Protein AF-A0A9D4FYA8-F1 (afdb_monomer)

Radius of gyration: 61.07 Å; Cα contacts (8 Å, |Δi|>4): 15; chains: 1; bounding box: 110×31×151 Å

Solvent-accessible surface area (backbone atoms only — not comparable to full-atom values): 9242 Å² total; per-residue (Å²): 120,73,68,61,55,56,55,52,51,53,51,51,52,52,50,53,55,48,29,75,73,40,64,85,36,75,69,38,74,62,56,62,45,62,63,54,47,49,53,50,50,51,51,51,50,53,50,49,52,51,51,50,53,51,50,52,56,48,49,54,52,51,51,56,51,50,52,55,49,51,57,51,46,54,51,50,54,55,51,49,56,53,50,53,53,50,50,54,52,51,54,51,53,49,52,54,50,52,52,53,52,51,51,52,50,51,54,52,49,51,51,53,52,49,54,50,52,52,54,51,50,51,52,53,50,54,50,50,53,51,51,55,50,50,52,51,55,50,51,53,51,53,62,55,43,76,78,54,86,69,81,69,65,56,57,61,49,52,57,50,53,55,54,55,64,74,77,110

Organism: Dreissena polymorpha (NCBI:txid45954)

Secondary structure (DSSP, 8-state):
-HHHHHHHHHHHHHHHHHHHH-TTSTTTTT-THHHHHHHHHHHHHHHHHHHHHHHHHHHHHHHHHHHHHHHHHHHHHHHHHHHHHHHHHHHHHHHHHHHHHHHHHHHHHHHHHHHHHHHHHHHHHHHHHHHHHHHHHHHHHHHHHTTSS-HHHHHHHHHHHHHHHH--

Structure (mmCIF, N/CA/C/O backbone):
data_AF-A0A9D4FYA8-F1
#
_entry.id   AF-A0A9D4FYA8-F1
#
loop_
_atom_site.group_PDB
_atom_site.id
_atom_site.type_symbol
_atom_site.label_atom_id
_atom_site.label_alt_id
_atom_site.label_comp_id
_atom_site.label_asym_id
_atom_site.label_entity_id
_atom_site.label_seq_id
_atom_site.pdbx_PDB_ins_code
_atom_site.Cartn_x
_atom_site.Cartn_y
_atom_site.Cartn_z
_atom_site.occupancy
_atom_site.B_iso_or_equiv
_atom_site.auth_seq_id
_atom_site.auth_comp_id
_atom_site.auth_asym_id
_atom_site.auth_atom_id
_atom_site.pdbx_PDB_model_num
ATOM 1 N N . MET A 1 1 ? 13.493 8.938 -60.598 1.00 44.31 1 MET A N 1
ATOM 2 C CA . MET A 1 1 ? 14.853 8.741 -60.031 1.00 44.31 1 MET A CA 1
ATOM 3 C C . MET A 1 1 ? 15.841 7.970 -60.925 1.00 44.31 1 MET A C 1
ATOM 5 O O . MET A 1 1 ? 17.033 8.198 -60.778 1.00 44.31 1 MET A O 1
ATOM 9 N N . HIS A 1 2 ? 15.428 7.102 -61.865 1.00 40.72 2 HIS A N 1
ATOM 10 C CA . HIS A 1 2 ? 16.380 6.307 -62.675 1.00 40.72 2 HIS A CA 1
ATOM 11 C C . HIS A 1 2 ? 17.203 7.081 -63.728 1.00 40.72 2 HIS A C 1
ATOM 13 O O . HIS A 1 2 ? 18.317 6.664 -64.044 1.00 40.72 2 HIS A O 1
ATOM 19 N N . LEU A 1 3 ? 16.702 8.207 -64.249 1.00 42.97 3 LEU A N 1
ATOM 20 C CA . LEU A 1 3 ? 17.407 9.008 -65.264 1.00 42.97 3 LEU A CA 1
ATOM 21 C C . LEU A 1 3 ? 18.633 9.755 -64.713 1.00 42.97 3 LEU A C 1
ATOM 23 O O . LEU A 1 3 ? 19.632 9.877 -65.415 1.00 42.97 3 LEU A O 1
ATOM 27 N N . GLN A 1 4 ? 18.611 10.171 -63.442 1.00 52.25 4 GLN A N 1
ATOM 28 C CA . GLN A 1 4 ? 19.749 10.871 -62.834 1.00 52.25 4 GLN A CA 1
ATOM 29 C C . GLN A 1 4 ? 20.945 9.945 -62.569 1.00 52.25 4 GLN A C 1
ATOM 31 O O . GLN A 1 4 ? 22.081 10.367 -62.750 1.00 52.25 4 GLN A O 1
ATOM 36 N N . LYS A 1 5 ? 20.715 8.661 -62.247 1.00 52.88 5 LYS A N 1
ATOM 37 C CA . LYS A 1 5 ? 21.803 7.675 -62.091 1.00 52.88 5 LYS A CA 1
ATOM 38 C C . LYS A 1 5 ? 22.549 7.408 -63.405 1.00 52.88 5 LYS A C 1
ATOM 40 O O . LYS A 1 5 ? 23.770 7.323 -63.387 1.00 52.88 5 LYS A O 1
ATOM 45 N N . LYS A 1 6 ? 21.846 7.310 -64.543 1.00 62.22 6 LYS A N 1
ATOM 46 C CA . LYS A 1 6 ? 22.481 7.047 -65.852 1.00 62.22 6 LYS A CA 1
ATOM 47 C C . LYS A 1 6 ? 23.347 8.218 -66.327 1.00 62.22 6 LYS A C 1
ATOM 49 O O . LYS A 1 6 ? 24.448 7.987 -66.815 1.00 62.22 6 LYS A O 1
ATOM 54 N N . GLY A 1 7 ? 22.881 9.453 -66.130 1.00 63.69 7 GLY A N 1
ATOM 55 C CA . GLY A 1 7 ? 23.666 10.653 -66.437 1.00 63.69 7 GLY A CA 1
ATOM 56 C C . GLY A 1 7 ? 24.921 10.774 -65.570 1.00 63.69 7 GLY A C 1
ATOM 57 O O . GLY A 1 7 ? 25.990 11.075 -66.089 1.00 63.69 7 GLY A O 1
ATOM 58 N N . LEU A 1 8 ? 24.816 10.460 -64.273 1.00 61.72 8 LEU A N 1
ATOM 59 C CA . LEU A 1 8 ? 25.952 10.511 -63.347 1.00 61.72 8 LEU A CA 1
ATOM 60 C C . LEU A 1 8 ? 27.033 9.470 -63.689 1.00 61.72 8 LEU A C 1
ATOM 62 O O . LEU A 1 8 ? 28.218 9.786 -63.662 1.00 61.72 8 LEU A O 1
ATOM 66 N N . ILE A 1 9 ? 26.622 8.250 -64.057 1.00 69.75 9 ILE A N 1
ATOM 67 C CA . ILE A 1 9 ? 27.539 7.168 -64.452 1.00 69.75 9 ILE A CA 1
ATOM 68 C C . ILE A 1 9 ? 28.273 7.518 -65.753 1.00 69.75 9 ILE A C 1
ATOM 70 O O . ILE A 1 9 ? 29.483 7.326 -65.832 1.00 69.75 9 ILE A O 1
ATOM 74 N N . ALA A 1 10 ? 27.580 8.082 -66.748 1.00 70.75 10 ALA A N 1
ATOM 75 C CA . ALA A 1 10 ? 28.211 8.500 -68.002 1.00 70.75 10 ALA A CA 1
ATOM 76 C C . ALA A 1 10 ? 29.234 9.632 -67.791 1.00 70.75 10 ALA A C 1
ATOM 78 O O . ALA A 1 10 ? 30.294 9.641 -68.416 1.00 70.75 10 ALA A O 1
ATOM 79 N N . LEU A 1 11 ? 28.939 10.562 -66.875 1.00 67.62 11 LEU A N 1
ATOM 80 C CA . LEU A 1 11 ? 29.848 11.651 -66.524 1.00 67.62 11 LEU A CA 1
ATOM 81 C C . LEU A 1 11 ? 31.108 11.113 -65.827 1.00 67.62 11 LEU A C 1
ATOM 83 O O . LEU A 1 11 ? 32.217 11.454 -66.230 1.00 67.62 11 LEU A O 1
ATOM 87 N N . LEU A 1 12 ? 30.942 10.209 -64.851 1.00 66.81 12 LEU A N 1
ATOM 88 C CA . LEU A 1 12 ? 32.046 9.521 -64.168 1.00 66.81 12 LEU A CA 1
ATOM 89 C C . LEU A 1 12 ? 32.935 8.744 -65.150 1.00 66.81 12 LEU A C 1
ATOM 91 O O . LEU A 1 12 ? 34.154 8.868 -65.095 1.00 66.81 12 LEU A O 1
ATOM 95 N N . GLN A 1 13 ? 32.350 8.011 -66.099 1.00 72.44 13 GLN A N 1
ATOM 96 C CA . GLN A 1 13 ? 33.111 7.272 -67.115 1.00 72.44 13 GLN A CA 1
ATOM 97 C C . GLN A 1 13 ? 33.917 8.194 -68.040 1.00 72.44 13 GLN A C 1
ATOM 99 O O . GLN A 1 13 ? 35.064 7.889 -68.362 1.00 72.44 13 GLN A O 1
ATOM 104 N N . MET A 1 14 ? 33.348 9.335 -68.441 1.00 73.50 14 MET A N 1
ATOM 105 C CA . MET A 1 14 ? 34.047 10.325 -69.265 1.00 73.50 14 MET A CA 1
ATOM 106 C C . MET A 1 14 ? 35.234 10.942 -68.516 1.00 73.50 14 MET A C 1
ATOM 108 O O . MET A 1 14 ? 36.312 11.104 -69.086 1.00 73.50 14 MET A O 1
ATOM 112 N N . ILE A 1 15 ? 35.057 11.237 -67.228 1.00 66.06 15 ILE A N 1
ATOM 113 C CA . ILE A 1 15 ? 36.110 11.761 -66.355 1.00 66.06 15 ILE A CA 1
ATOM 114 C C . ILE A 1 15 ? 37.237 10.739 -66.183 1.00 66.06 15 ILE A C 1
ATOM 116 O O . ILE A 1 15 ? 38.396 11.073 -66.419 1.00 66.06 15 ILE A O 1
ATOM 120 N N . VAL A 1 16 ? 36.908 9.487 -65.848 1.00 70.12 16 VAL A N 1
ATOM 121 C CA . VAL A 1 16 ? 37.891 8.403 -65.681 1.00 70.12 16 VAL A CA 1
ATOM 122 C C . VAL A 1 16 ? 38.678 8.174 -66.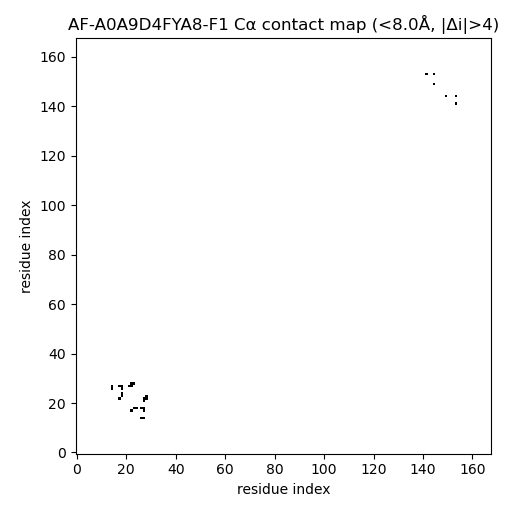976 1.00 70.12 16 VAL A C 1
ATOM 124 O O . VAL A 1 16 ? 39.903 8.077 -66.942 1.00 70.12 16 VAL A O 1
ATOM 127 N N . ALA A 1 17 ? 38.011 8.171 -68.133 1.00 68.25 17 ALA A N 1
ATOM 128 C CA . ALA A 1 17 ? 38.673 8.031 -69.431 1.00 68.25 17 ALA A CA 1
ATOM 129 C C . ALA A 1 17 ? 39.590 9.221 -69.767 1.00 68.25 17 ALA A C 1
ATOM 131 O O . ALA A 1 17 ? 40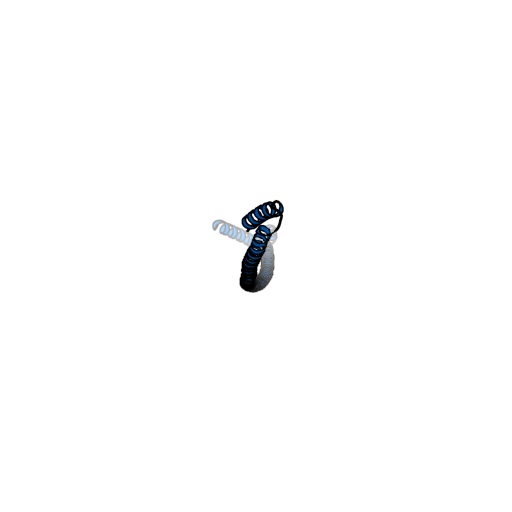.666 9.036 -70.335 1.00 68.25 17 ALA A O 1
ATOM 132 N N . THR A 1 18 ? 39.189 10.438 -69.391 1.00 66.38 18 THR A N 1
ATOM 133 C CA . THR A 1 18 ? 40.000 11.651 -69.578 1.00 66.38 18 THR A CA 1
ATOM 134 C C . THR A 1 18 ? 41.248 11.609 -68.691 1.00 66.38 18 THR A C 1
ATOM 136 O O . THR A 1 18 ? 42.341 11.929 -69.150 1.00 66.38 18 THR A O 1
ATOM 139 N N . CYS A 1 19 ? 41.119 11.111 -67.461 1.00 65.25 19 CYS A N 1
ATOM 140 C CA . CYS A 1 19 ? 42.227 11.001 -66.514 1.00 65.25 19 CYS A CA 1
ATOM 141 C C . CYS A 1 19 ? 43.180 9.839 -66.772 1.00 65.25 19 CYS A C 1
ATOM 143 O O . CYS A 1 19 ? 44.367 9.957 -66.483 1.00 65.25 19 CYS A O 1
ATOM 145 N N . ALA A 1 20 ? 42.705 8.760 -67.393 1.00 66.31 20 ALA A N 1
ATOM 146 C CA . ALA A 1 20 ? 43.575 7.706 -67.904 1.00 66.31 20 ALA A CA 1
ATOM 147 C C . ALA A 1 20 ? 44.442 8.181 -69.088 1.00 66.31 20 ALA A C 1
ATOM 149 O O . ALA A 1 20 ? 45.520 7.636 -69.319 1.00 66.31 20 ALA A O 1
ATOM 150 N N . ARG A 1 21 ? 43.975 9.184 -69.846 1.00 69.88 21 ARG A N 1
ATOM 151 C CA . ARG A 1 21 ? 44.646 9.696 -71.051 1.00 69.88 21 ARG A CA 1
ATOM 152 C C . ARG A 1 21 ? 45.585 10.870 -70.764 1.00 69.88 21 ARG A C 1
ATOM 154 O O . ARG A 1 21 ? 46.642 10.951 -71.379 1.00 69.88 21 ARG A O 1
ATOM 161 N N . GLU A 1 22 ? 45.221 11.742 -69.825 1.00 69.69 22 GLU A N 1
ATOM 162 C CA . GLU A 1 22 ? 46.031 12.886 -69.383 1.00 69.69 22 GLU A CA 1
ATOM 163 C C . GLU A 1 22 ? 46.054 12.975 -67.843 1.00 69.69 22 GLU A C 1
ATOM 165 O O . GLU A 1 22 ? 45.334 13.779 -67.245 1.00 69.69 22 GLU A O 1
ATOM 170 N N . PRO A 1 23 ? 46.882 12.156 -67.168 1.00 61.06 23 PRO A N 1
ATOM 171 C CA . PRO A 1 23 ? 46.874 12.027 -65.705 1.00 61.06 23 PRO A CA 1
ATOM 172 C C . PRO A 1 23 ? 47.331 13.289 -64.956 1.00 61.06 23 PRO A C 1
ATOM 174 O O . PRO A 1 23 ? 46.978 13.481 -63.796 1.00 61.06 23 PRO A O 1
ATOM 177 N N . SER A 1 24 ? 48.078 14.181 -65.611 1.00 62.12 24 SER A N 1
ATOM 178 C CA . SER A 1 24 ? 48.493 15.480 -65.063 1.00 62.12 24 SER A CA 1
ATOM 179 C C . SER A 1 24 ? 47.456 16.594 -65.264 1.00 62.12 24 SER A C 1
ATOM 181 O O . SER A 1 24 ? 47.692 17.730 -64.848 1.00 62.12 24 SER A O 1
ATOM 183 N N . SER A 1 25 ? 46.312 16.298 -65.895 1.00 62.94 25 SER A N 1
ATOM 184 C CA . SER A 1 25 ? 45.243 17.273 -66.108 1.00 62.94 25 SER A CA 1
ATOM 185 C C . SER A 1 25 ? 44.673 17.764 -64.765 1.00 62.94 25 SER A C 1
ATOM 187 O O . SER A 1 25 ? 44.416 16.958 -63.867 1.00 62.94 25 SER A O 1
ATOM 189 N N . PRO A 1 26 ? 44.410 19.075 -64.599 1.00 61.56 26 PRO A N 1
ATOM 190 C CA . PRO A 1 26 ? 43.883 19.650 -63.355 1.00 61.56 26 PRO A CA 1
ATOM 191 C C . PRO A 1 26 ? 42.471 19.162 -63.001 1.00 61.56 26 PRO A C 1
ATOM 193 O O . PRO A 1 26 ? 42.003 19.344 -61.879 1.00 61.56 26 PRO A O 1
ATOM 196 N N . ILE A 1 27 ? 41.778 18.541 -63.957 1.00 58.34 27 ILE A N 1
ATOM 197 C CA . ILE A 1 27 ? 40.514 17.845 -63.722 1.00 58.34 27 ILE A CA 1
ATOM 198 C C . ILE A 1 27 ? 40.791 16.584 -62.892 1.00 58.34 27 ILE A C 1
ATOM 200 O O . ILE A 1 27 ? 40.076 16.318 -61.937 1.00 58.34 27 ILE A O 1
ATOM 204 N N . CYS A 1 28 ? 41.889 15.884 -63.162 1.00 60.84 28 CYS A N 1
ATOM 205 C CA . CYS A 1 28 ? 42.253 14.598 -62.569 1.00 60.84 28 CYS A CA 1
ATOM 206 C C . CYS A 1 28 ? 42.880 14.723 -61.184 1.00 60.84 28 CYS A C 1
ATOM 208 O O . CYS A 1 28 ? 42.573 13.921 -60.309 1.00 60.84 28 CYS A O 1
ATOM 210 N N . SER A 1 29 ? 43.627 15.800 -60.926 1.00 57.41 29 SER A N 1
ATOM 211 C CA . SER A 1 29 ? 44.033 16.167 -59.559 1.00 57.41 29 SER A CA 1
ATOM 212 C C . SER A 1 29 ? 42.846 16.589 -58.677 1.00 57.41 29 SER A C 1
ATOM 214 O O . SER A 1 29 ? 42.917 16.540 -57.449 1.00 57.41 29 SER A O 1
ATOM 216 N N . ARG A 1 30 ? 41.716 16.968 -59.292 1.00 53.62 30 ARG A N 1
ATOM 217 C CA . ARG A 1 30 ? 40.433 17.223 -58.617 1.00 53.62 30 ARG A CA 1
ATOM 218 C C . ARG A 1 30 ? 39.659 15.941 -58.289 1.00 53.62 30 ARG A C 1
ATOM 220 O O . ARG A 1 30 ? 38.796 15.991 -57.413 1.00 53.62 30 ARG A O 1
ATOM 227 N N . TYR A 1 31 ? 39.975 14.829 -58.961 1.00 51.59 31 TYR A N 1
ATOM 228 C CA . TYR A 1 31 ? 39.323 13.520 -58.820 1.00 51.59 31 TYR A CA 1
ATOM 229 C C . TYR A 1 31 ? 40.051 12.542 -57.899 1.00 51.59 31 TYR A C 1
ATOM 231 O O . TYR A 1 31 ? 39.767 11.351 -57.914 1.00 51.59 31 TYR A O 1
ATOM 239 N N . ASP A 1 32 ? 40.795 13.066 -56.931 1.00 55.56 32 ASP A N 1
ATOM 240 C CA . ASP A 1 32 ? 40.959 12.438 -55.613 1.00 55.56 32 ASP A CA 1
ATOM 241 C C . ASP A 1 32 ? 39.619 12.452 -54.818 1.00 55.56 32 ASP A C 1
ATOM 243 O O . ASP A 1 32 ? 39.523 12.804 -53.644 1.00 55.56 32 ASP A O 1
ATOM 247 N N . TYR A 1 33 ? 38.513 12.250 -55.536 1.00 52.56 33 TYR A N 1
ATOM 248 C CA . TYR A 1 33 ? 37.131 12.380 -55.088 1.00 52.56 33 TYR A CA 1
ATOM 249 C C . TYR A 1 33 ? 36.617 11.019 -54.636 1.00 52.56 33 TYR A C 1
ATOM 251 O O . TYR A 1 33 ? 35.829 10.961 -53.702 1.00 52.56 33 TYR A O 1
ATOM 259 N N . GLU A 1 34 ? 37.088 9.932 -55.256 1.00 56.03 34 GLU A N 1
ATOM 260 C CA . GLU A 1 34 ? 36.781 8.570 -54.821 1.00 56.03 34 GLU A CA 1
ATOM 261 C C . GLU A 1 34 ? 37.435 8.261 -53.473 1.00 56.03 34 GLU A C 1
ATOM 263 O O . GLU A 1 34 ? 36.719 7.836 -52.573 1.00 56.03 34 GLU A O 1
ATOM 268 N N . GLU A 1 35 ? 38.720 8.580 -53.265 1.00 62.94 35 GLU A N 1
ATOM 269 C CA . GLU A 1 35 ? 39.364 8.404 -51.952 1.00 62.94 35 GLU A CA 1
ATOM 270 C C . GLU A 1 35 ? 38.728 9.311 -50.889 1.00 62.94 35 GLU A C 1
ATOM 272 O O . GLU A 1 35 ? 38.367 8.842 -49.812 1.00 62.94 35 GLU A O 1
ATOM 277 N N . ARG A 1 36 ? 38.447 10.587 -51.200 1.00 60.84 36 ARG A N 1
ATOM 278 C CA . ARG A 1 36 ? 37.755 11.493 -50.261 1.00 60.84 36 ARG A CA 1
ATOM 279 C C . ARG A 1 36 ? 36.303 11.102 -49.969 1.00 60.84 36 ARG A C 1
ATOM 281 O O . ARG A 1 36 ? 35.823 11.353 -48.859 1.00 60.84 36 ARG A O 1
ATOM 288 N N . LEU A 1 37 ? 35.582 10.518 -50.929 1.00 64.19 37 LEU A N 1
ATOM 289 C CA . LEU A 1 37 ? 34.251 9.945 -50.699 1.00 64.19 37 LEU A CA 1
ATOM 290 C C . LEU A 1 37 ? 34.350 8.683 -49.845 1.00 64.19 37 LEU A C 1
ATOM 292 O O . LEU A 1 37 ? 33.576 8.557 -48.900 1.00 64.19 37 LEU A O 1
ATOM 296 N N . LEU A 1 38 ? 35.309 7.800 -50.125 1.00 70.31 38 LEU A N 1
ATOM 297 C CA . LEU A 1 38 ? 35.552 6.583 -49.356 1.00 70.31 38 LEU A CA 1
ATOM 298 C C . LEU A 1 38 ? 35.914 6.919 -47.905 1.00 70.31 38 LEU A C 1
ATOM 300 O O . LEU A 1 38 ? 35.296 6.391 -46.987 1.00 70.31 38 LEU A O 1
ATOM 304 N N . GLU A 1 39 ? 36.817 7.876 -47.677 1.00 70.62 39 GLU A N 1
ATOM 305 C CA . GLU A 1 39 ? 37.145 8.352 -46.332 1.00 70.62 39 GLU A CA 1
ATOM 306 C C . GLU A 1 39 ? 35.936 8.962 -45.611 1.00 70.62 39 GLU A C 1
ATOM 308 O O . GLU A 1 39 ? 35.792 8.813 -44.399 1.00 70.62 39 GLU A O 1
ATOM 313 N N . ARG A 1 40 ? 35.066 9.699 -46.317 1.00 71.56 40 ARG A N 1
ATOM 314 C CA . ARG A 1 40 ? 33.831 10.237 -45.721 1.00 71.56 40 ARG A CA 1
ATOM 315 C C . ARG A 1 40 ? 32.847 9.129 -45.368 1.00 71.56 40 ARG A C 1
ATOM 317 O O . ARG A 1 40 ? 32.243 9.203 -44.304 1.00 71.56 40 ARG A O 1
ATOM 324 N N . VAL A 1 41 ? 32.692 8.125 -46.228 1.00 72.81 41 VAL A N 1
ATOM 325 C CA . VAL A 1 41 ? 31.840 6.959 -45.965 1.00 72.81 41 VAL A CA 1
ATOM 326 C C . VAL A 1 41 ? 32.370 6.188 -44.757 1.00 72.81 41 VAL A C 1
ATOM 328 O O . VAL A 1 41 ? 31.608 5.980 -43.821 1.00 72.81 41 VAL A O 1
ATOM 331 N N . LEU A 1 42 ? 33.672 5.896 -44.710 1.00 76.12 42 LEU A N 1
ATOM 332 C CA . LEU A 1 42 ? 34.324 5.213 -43.587 1.00 76.12 42 LEU A CA 1
ATOM 333 C C . LEU A 1 42 ? 34.209 6.006 -42.275 1.00 76.12 42 LEU A C 1
ATOM 335 O O . LEU A 1 42 ? 33.889 5.438 -41.235 1.00 76.12 42 LEU A O 1
ATOM 339 N N . ARG A 1 43 ? 34.413 7.332 -42.304 1.00 76.69 43 ARG A N 1
ATOM 340 C CA . ARG A 1 43 ? 34.224 8.190 -41.118 1.00 76.69 43 ARG A CA 1
ATOM 341 C C . ARG A 1 43 ? 32.772 8.205 -40.641 1.00 76.69 43 ARG A C 1
ATOM 343 O O . ARG A 1 43 ? 32.535 8.178 -39.437 1.00 76.69 43 ARG A O 1
ATOM 350 N N . ASN A 1 44 ? 31.810 8.243 -41.561 1.00 79.50 44 ASN A N 1
ATOM 351 C CA . ASN A 1 44 ? 30.390 8.215 -41.216 1.00 79.50 44 ASN A CA 1
ATOM 352 C C . ASN A 1 44 ? 29.961 6.851 -40.668 1.00 79.50 44 ASN A C 1
ATOM 354 O O . ASN A 1 44 ? 29.159 6.806 -39.743 1.00 79.50 44 ASN A O 1
ATOM 358 N N . GLU A 1 45 ? 30.495 5.760 -41.213 1.00 84.31 45 GLU A N 1
ATOM 359 C CA . GLU A 1 45 ? 30.245 4.401 -40.733 1.00 84.31 45 GLU A CA 1
ATOM 360 C C . GLU A 1 45 ? 30.799 4.208 -39.319 1.00 84.31 45 GLU A C 1
ATOM 362 O O . GLU A 1 45 ? 30.060 3.789 -38.432 1.00 84.31 45 GLU A O 1
ATOM 367 N N . LEU A 1 46 ? 32.036 4.644 -39.064 1.00 87.25 46 LEU A N 1
ATOM 368 C CA . LEU A 1 46 ? 32.631 4.619 -37.726 1.00 87.25 46 LEU A CA 1
ATOM 369 C C . LEU A 1 46 ? 31.850 5.489 -36.725 1.00 87.25 46 LEU A C 1
ATOM 371 O O . LEU A 1 46 ? 31.642 5.096 -35.574 1.00 87.25 46 LEU A O 1
ATOM 375 N N . ALA A 1 47 ? 31.398 6.673 -37.150 1.00 87.00 47 ALA A N 1
ATOM 376 C CA . ALA A 1 47 ? 30.565 7.538 -36.319 1.00 87.00 47 ALA A CA 1
ATOM 377 C C . ALA A 1 47 ? 29.216 6.874 -36.001 1.00 87.00 47 ALA A C 1
ATOM 379 O O . ALA A 1 47 ? 28.784 6.891 -34.850 1.00 87.00 47 ALA A O 1
ATOM 380 N N . LEU A 1 48 ? 28.588 6.239 -36.996 1.00 90.75 48 LEU A N 1
ATOM 381 C CA . LEU A 1 48 ? 27.331 5.515 -36.830 1.00 90.75 48 LEU A CA 1
ATOM 382 C C . LEU A 1 48 ? 27.491 4.316 -35.889 1.00 90.75 48 LEU A C 1
ATOM 384 O O . LEU A 1 48 ? 26.656 4.131 -35.008 1.00 90.75 48 LEU A O 1
ATOM 388 N N . GLU A 1 49 ? 28.561 3.536 -36.035 1.00 91.50 49 GLU A N 1
ATOM 389 C CA . GLU A 1 49 ? 28.878 2.412 -35.150 1.00 91.50 49 GLU A CA 1
ATOM 390 C C . GLU A 1 49 ? 29.101 2.888 -33.709 1.00 91.50 49 GLU A C 1
ATOM 392 O O . GLU A 1 49 ? 28.569 2.304 -32.764 1.00 91.50 49 GLU A O 1
ATOM 397 N N . THR A 1 50 ? 29.812 4.004 -33.531 1.00 92.44 50 THR A N 1
ATOM 398 C CA . THR A 1 50 ? 30.029 4.611 -32.210 1.00 92.44 50 THR A CA 1
ATOM 399 C C . THR A 1 50 ? 28.705 5.043 -31.581 1.00 92.44 50 THR A C 1
ATOM 401 O O . THR A 1 50 ? 28.413 4.671 -30.444 1.00 92.44 50 THR A O 1
ATOM 404 N N . THR A 1 51 ? 27.859 5.758 -32.330 1.00 93.12 51 THR A N 1
ATOM 405 C CA . THR A 1 51 ? 26.528 6.167 -31.858 1.00 93.12 51 THR A CA 1
ATOM 406 C C . THR A 1 51 ? 25.647 4.958 -31.538 1.00 93.12 51 THR A C 1
ATOM 408 O O . THR A 1 51 ? 24.967 4.946 -30.512 1.00 93.12 51 THR A O 1
ATOM 411 N N . LEU A 1 52 ? 25.671 3.910 -32.366 1.00 94.50 52 LEU A N 1
ATOM 412 C CA . LEU A 1 52 ? 24.902 2.692 -32.121 1.00 94.50 52 LEU A CA 1
ATOM 413 C C . LEU A 1 52 ? 25.361 1.993 -30.834 1.00 94.50 52 LEU A C 1
ATOM 415 O O . LEU A 1 52 ? 24.526 1.602 -30.018 1.00 94.50 52 LEU A O 1
ATOM 419 N N . ASN A 1 53 ? 26.671 1.898 -30.609 1.00 94.69 53 ASN A N 1
ATOM 420 C CA . ASN A 1 53 ? 27.238 1.326 -29.388 1.00 94.69 53 ASN A CA 1
ATOM 421 C C . ASN A 1 53 ? 26.850 2.130 -28.137 1.00 94.69 53 ASN A C 1
ATOM 423 O O . ASN A 1 53 ? 26.521 1.548 -27.098 1.00 94.69 53 ASN A O 1
ATOM 427 N N . GLU A 1 54 ? 26.829 3.461 -28.223 1.00 96.31 54 GLU A N 1
ATOM 428 C CA . GLU A 1 54 ? 26.355 4.325 -27.137 1.00 96.31 54 GLU A CA 1
ATOM 429 C C . GLU A 1 54 ? 24.862 4.131 -26.844 1.00 96.31 54 GLU A C 1
ATOM 431 O O . GLU A 1 54 ? 24.473 4.049 -25.673 1.00 96.31 54 GLU A O 1
ATOM 436 N N . ILE A 1 55 ? 24.031 3.992 -27.883 1.00 95.25 55 ILE A N 1
ATOM 437 C CA . ILE A 1 55 ? 22.600 3.690 -27.746 1.00 95.25 55 ILE A CA 1
ATOM 438 C C . ILE A 1 55 ? 22.409 2.335 -27.065 1.00 95.25 55 ILE A C 1
ATOM 440 O O . ILE A 1 55 ? 21.659 2.243 -26.096 1.00 95.25 55 ILE A O 1
ATOM 444 N N . VAL A 1 56 ? 23.116 1.291 -27.508 1.00 97.31 56 VAL A N 1
ATOM 445 C CA . VAL A 1 56 ? 23.037 -0.050 -26.906 1.00 97.31 56 VAL A CA 1
ATOM 446 C C . VAL A 1 56 ? 23.436 -0.008 -25.432 1.00 97.31 56 VAL A C 1
ATOM 448 O O . VAL A 1 56 ? 22.714 -0.528 -24.579 1.00 97.31 56 VAL A O 1
ATOM 451 N N . LYS A 1 57 ? 24.540 0.669 -25.098 1.00 96.38 57 LYS A N 1
ATOM 452 C CA . LYS A 1 57 ? 24.998 0.827 -23.711 1.00 96.38 57 LYS A CA 1
ATOM 453 C C . LYS A 1 57 ? 23.989 1.591 -22.854 1.00 96.38 57 LYS A C 1
ATOM 455 O O . LYS A 1 57 ? 23.783 1.247 -21.691 1.00 96.38 57 LYS A O 1
ATOM 460 N N . THR A 1 58 ? 23.368 2.625 -23.413 1.00 96.88 58 THR A N 1
ATOM 461 C CA . THR A 1 58 ? 22.336 3.408 -22.724 1.00 96.88 58 THR A CA 1
ATOM 462 C C . THR A 1 58 ? 21.085 2.565 -22.493 1.00 96.88 58 THR A C 1
ATOM 464 O O . THR A 1 58 ? 20.600 2.503 -21.367 1.00 96.88 58 THR A O 1
ATOM 467 N N . ASN A 1 59 ? 20.626 1.828 -23.504 1.00 96.25 59 ASN A N 1
ATOM 468 C CA . ASN A 1 59 ? 19.471 0.940 -23.393 1.00 96.25 59 ASN A CA 1
ATOM 469 C C . ASN A 1 59 ? 19.702 -0.181 -22.373 1.00 96.25 59 ASN A C 1
ATOM 471 O O . ASN A 1 59 ? 18.800 -0.484 -21.598 1.00 96.25 59 ASN A O 1
ATOM 475 N N . ALA A 1 60 ? 20.911 -0.745 -22.302 1.00 97.06 60 ALA A N 1
ATOM 476 C CA . ALA A 1 60 ? 21.260 -1.735 -21.284 1.00 97.06 60 ALA A CA 1
ATOM 477 C C . ALA A 1 60 ? 21.147 -1.166 -19.856 1.00 97.06 60 ALA A C 1
ATOM 479 O O . ALA A 1 60 ? 20.614 -1.828 -18.968 1.00 97.06 60 ALA A O 1
ATOM 480 N N . LYS A 1 61 ? 21.587 0.083 -19.636 1.00 97.06 61 LYS A N 1
ATOM 481 C CA . LYS A 1 61 ? 21.427 0.768 -18.340 1.00 97.06 61 LYS A CA 1
ATO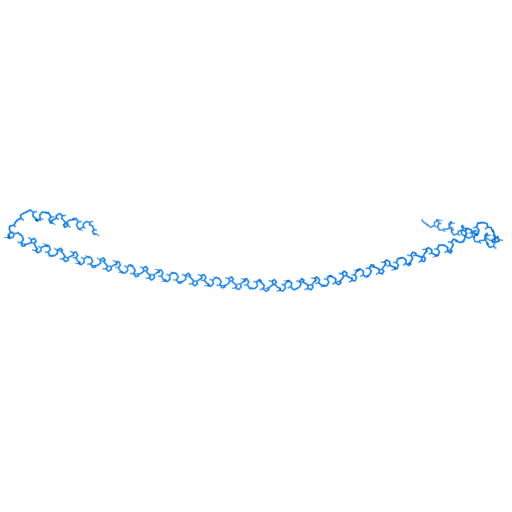M 482 C C . LYS A 1 61 ? 19.962 1.045 -18.006 1.00 97.06 61 LYS A C 1
ATOM 484 O O . LYS A 1 61 ? 19.567 0.894 -16.856 1.00 97.06 61 LYS A O 1
ATOM 489 N N . VAL A 1 62 ? 19.165 1.458 -18.994 1.00 97.69 62 VAL A N 1
ATOM 490 C CA . VAL A 1 62 ? 17.722 1.686 -18.813 1.00 97.69 62 VAL A CA 1
ATOM 491 C C . VAL A 1 62 ? 17.017 0.380 -18.457 1.00 97.69 62 VAL A C 1
ATOM 493 O O . VAL A 1 62 ? 16.192 0.368 -17.549 1.00 97.69 62 VAL A O 1
ATOM 496 N N . LEU A 1 63 ? 17.375 -0.725 -19.112 1.00 97.44 63 LEU A N 1
ATOM 497 C CA . LEU A 1 63 ? 16.810 -2.038 -18.820 1.00 97.44 63 LEU A CA 1
ATOM 498 C C . LEU A 1 63 ? 17.131 -2.496 -17.388 1.00 97.44 63 LEU A C 1
ATOM 500 O O . LEU A 1 63 ? 16.227 -2.935 -16.687 1.00 97.44 63 LEU A O 1
ATOM 504 N N . ASP A 1 64 ? 18.375 -2.326 -16.927 1.00 97.75 64 ASP A N 1
ATOM 505 C CA . ASP A 1 64 ? 18.773 -2.615 -15.536 1.00 97.75 64 ASP A CA 1
ATOM 506 C C . ASP A 1 64 ? 18.055 -1.717 -14.508 1.00 97.75 64 ASP A C 1
ATOM 508 O O . ASP A 1 64 ? 17.706 -2.150 -13.410 1.00 97.75 64 ASP A O 1
ATOM 512 N N . ALA A 1 65 ? 17.794 -0.454 -14.851 1.00 97.50 65 ALA A N 1
ATOM 513 C CA . ALA A 1 65 ? 17.003 0.425 -13.996 1.00 97.50 65 ALA A CA 1
ATOM 514 C C . ALA A 1 65 ? 15.533 -0.025 -13.917 1.00 97.50 65 ALA A C 1
ATOM 516 O O . ALA A 1 65 ? 14.945 0.002 -12.836 1.00 97.50 65 ALA A O 1
ATOM 517 N N . LEU A 1 66 ? 14.951 -0.468 -15.036 1.00 97.44 66 LEU A N 1
ATOM 518 C CA . LEU A 1 66 ? 13.576 -0.971 -15.091 1.00 97.44 66 LEU A CA 1
ATOM 519 C C . LEU A 1 66 ? 13.402 -2.269 -14.298 1.00 97.44 66 LEU A C 1
ATOM 521 O O . LEU A 1 66 ? 12.412 -2.400 -13.582 1.00 97.44 66 LEU A O 1
ATOM 525 N N . THR A 1 67 ? 14.358 -3.199 -14.357 1.00 97.75 67 THR A N 1
ATOM 526 C CA . THR A 1 67 ? 14.290 -4.436 -13.560 1.00 97.75 67 THR A CA 1
ATOM 527 C C . THR A 1 67 ? 14.342 -4.141 -12.063 1.00 97.75 67 THR A C 1
ATOM 529 O O . THR A 1 67 ? 13.514 -4.645 -11.309 1.00 97.75 67 THR A O 1
ATOM 532 N N . LYS A 1 68 ? 15.235 -3.243 -11.625 1.00 97.75 68 LYS A N 1
ATOM 533 C CA . LYS A 1 68 ? 15.291 -2.790 -10.223 1.00 97.75 68 LYS A CA 1
ATOM 534 C C . LYS A 1 68 ? 14.003 -2.105 -9.773 1.00 97.75 68 LYS A C 1
ATOM 536 O O . LYS A 1 68 ? 13.611 -2.247 -8.615 1.00 97.75 68 LYS A O 1
ATOM 541 N N . LEU A 1 69 ? 13.358 -1.351 -10.664 1.00 97.50 69 LEU A N 1
ATOM 542 C CA . LEU A 1 69 ? 12.077 -0.708 -10.380 1.00 97.50 69 LEU A CA 1
ATOM 543 C C . LEU A 1 69 ? 10.965 -1.749 -10.187 1.00 97.50 69 LEU A C 1
ATOM 545 O O . LEU A 1 69 ? 10.175 -1.618 -9.257 1.00 97.50 69 LEU A O 1
ATOM 549 N N . GLU A 1 70 ? 10.930 -2.797 -11.013 1.00 97.44 70 GLU A N 1
ATOM 550 C CA . GLU A 1 70 ? 9.948 -3.880 -10.877 1.00 97.44 70 GLU A CA 1
ATOM 551 C C . GLU A 1 70 ? 10.168 -4.680 -9.580 1.00 97.44 70 GLU A C 1
ATOM 553 O O . GLU A 1 70 ? 9.217 -4.958 -8.848 1.00 97.44 70 GLU A O 1
ATOM 558 N N . ASP A 1 71 ? 11.421 -4.955 -9.206 1.00 97.12 71 ASP A N 1
ATOM 559 C CA . ASP A 1 71 ? 11.757 -5.578 -7.916 1.00 97.12 71 ASP A CA 1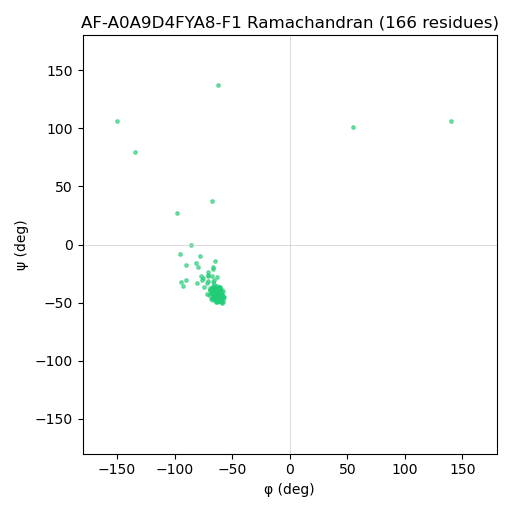
ATOM 560 C C . ASP A 1 71 ? 11.349 -4.701 -6.720 1.00 97.12 71 ASP A C 1
ATOM 562 O O . ASP A 1 71 ? 10.912 -5.194 -5.678 1.00 97.12 71 ASP A O 1
ATOM 566 N N . ALA A 1 72 ? 11.493 -3.379 -6.835 1.00 97.06 72 ALA A N 1
ATOM 567 C CA . ALA A 1 72 ? 11.034 -2.454 -5.803 1.00 97.06 72 ALA A CA 1
ATOM 568 C C . ALA A 1 72 ? 9.501 -2.432 -5.716 1.00 97.06 72 ALA A C 1
ATOM 570 O O . ALA A 1 72 ? 8.948 -2.467 -4.616 1.00 97.06 72 ALA A O 1
ATOM 571 N N . LYS A 1 73 ? 8.818 -2.429 -6.862 1.00 97.81 73 LYS A N 1
ATOM 572 C CA . LYS A 1 73 ? 7.357 -2.463 -6.952 1.00 97.81 73 LYS A CA 1
ATOM 573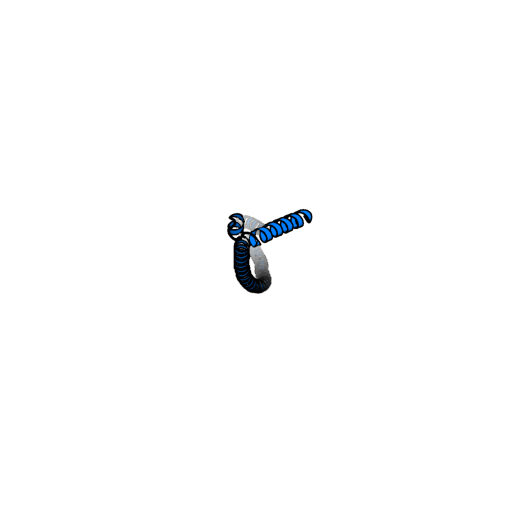 C C . LYS A 1 73 ? 6.784 -3.734 -6.322 1.00 97.81 73 LYS A C 1
ATOM 575 O O . LYS A 1 73 ? 5.914 -3.632 -5.467 1.00 97.81 73 LYS A O 1
ATOM 580 N N . THR A 1 74 ? 7.333 -4.908 -6.631 1.00 97.12 74 THR A N 1
ATOM 581 C CA . THR A 1 74 ? 6.880 -6.174 -6.021 1.00 97.12 74 THR A CA 1
ATOM 582 C C . THR A 1 74 ? 7.038 -6.185 -4.495 1.00 97.12 74 THR A C 1
ATOM 584 O O . THR A 1 74 ? 6.167 -6.688 -3.781 1.00 97.12 74 THR A O 1
ATOM 587 N N . LYS A 1 75 ? 8.102 -5.572 -3.955 1.00 97.06 75 LYS A N 1
ATOM 588 C CA . LYS A 1 75 ? 8.263 -5.384 -2.501 1.00 97.06 75 LYS A CA 1
ATOM 589 C C . LYS A 1 75 ? 7.202 -4.457 -1.912 1.00 97.06 75 LYS A C 1
ATOM 591 O O . LYS A 1 75 ? 6.674 -4.759 -0.838 1.00 97.06 75 LYS A O 1
ATOM 596 N N . VAL A 1 76 ? 6.880 -3.360 -2.598 1.00 97.81 76 VAL A N 1
ATOM 597 C CA . VAL A 1 76 ? 5.806 -2.443 -2.188 1.00 97.81 76 VAL A CA 1
ATOM 598 C C . VAL A 1 76 ? 4.463 -3.170 -2.184 1.00 97.81 76 VAL A C 1
ATOM 600 O O . VAL A 1 76 ? 3.788 -3.143 -1.160 1.00 97.81 76 VAL A O 1
ATOM 603 N N . ASP A 1 77 ? 4.133 -3.904 -3.247 1.00 97.56 77 ASP A N 1
ATOM 604 C CA . ASP A 1 77 ? 2.884 -4.669 -3.351 1.00 97.56 77 ASP A CA 1
ATOM 605 C C . ASP A 1 77 ? 2.767 -5.712 -2.226 1.00 97.56 77 ASP A C 1
ATOM 607 O O . ASP A 1 77 ? 1.727 -5.835 -1.579 1.00 97.56 77 ASP A O 1
ATOM 611 N N . SER A 1 78 ? 3.863 -6.415 -1.912 1.00 96.75 78 SER A N 1
ATOM 612 C CA . SER A 1 78 ? 3.884 -7.373 -0.798 1.00 96.75 78 SER A CA 1
ATOM 613 C C . SER A 1 78 ? 3.677 -6.703 0.566 1.00 96.75 78 SER A C 1
ATOM 615 O O . SER A 1 78 ? 2.960 -7.229 1.417 1.00 96.75 78 SER A O 1
ATOM 617 N N . THR A 1 79 ? 4.264 -5.520 0.770 1.00 96.31 79 THR A N 1
ATOM 618 C CA . THR A 1 79 ? 4.092 -4.738 2.002 1.00 96.31 79 THR A CA 1
ATOM 619 C C . THR A 1 79 ? 2.655 -4.250 2.134 1.00 96.31 79 THR A C 1
ATOM 621 O O . THR A 1 79 ? 2.076 -4.345 3.216 1.00 96.31 79 THR A O 1
ATOM 624 N N . LEU A 1 80 ? 2.067 -3.778 1.033 1.00 97.88 80 LEU A N 1
ATOM 625 C CA . LEU A 1 80 ? 0.689 -3.310 0.990 1.00 97.88 80 LEU A CA 1
ATOM 626 C C . LEU A 1 80 ? -0.283 -4.432 1.369 1.00 97.88 80 LEU A C 1
ATOM 628 O O . LEU A 1 80 ? -1.094 -4.243 2.270 1.00 97.88 80 LEU A O 1
ATOM 632 N N . ALA A 1 81 ? -0.122 -5.629 0.797 1.00 97.50 81 ALA A N 1
ATOM 633 C CA . ALA A 1 81 ? -0.956 -6.783 1.136 1.00 97.50 81 ALA A CA 1
ATOM 634 C C . ALA A 1 81 ? -0.868 -7.167 2.629 1.00 97.50 81 ALA A C 1
ATOM 636 O O . ALA A 1 81 ? -1.867 -7.528 3.258 1.00 97.50 81 ALA A O 1
ATOM 637 N N . VAL A 1 82 ? 0.323 -7.068 3.236 1.00 97.81 82 VAL A N 1
ATOM 638 C CA . VAL A 1 82 ? 0.499 -7.291 4.683 1.00 97.81 82 VAL A CA 1
ATOM 639 C C . VAL A 1 82 ? -0.209 -6.210 5.503 1.00 97.81 82 VAL A C 1
ATOM 641 O O . VAL A 1 82 ? -0.817 -6.525 6.528 1.00 97.81 82 VAL A O 1
ATOM 644 N N . MET A 1 83 ? -0.137 -4.947 5.076 1.00 96.38 83 MET A N 1
ATOM 645 C CA . MET A 1 83 ? -0.810 -3.837 5.752 1.00 96.38 83 MET A CA 1
ATOM 646 C C . MET A 1 83 ? -2.333 -3.965 5.687 1.00 96.38 83 MET A C 1
ATOM 648 O O . MET A 1 83 ? -2.981 -3.828 6.722 1.00 96.38 83 MET A O 1
ATOM 652 N N . GLU A 1 84 ? -2.896 -4.300 4.527 1.00 97.75 84 GLU A N 1
ATOM 653 C CA . GLU A 1 84 ? -4.338 -4.526 4.355 1.00 97.75 84 GLU A CA 1
ATOM 654 C C . GLU A 1 84 ? -4.838 -5.657 5.260 1.00 97.75 84 GLU A C 1
ATOM 656 O O . GLU A 1 84 ? -5.836 -5.505 5.965 1.00 97.75 84 GLU A O 1
ATOM 661 N N . LYS A 1 85 ? -4.096 -6.770 5.334 1.00 97.50 85 LYS A N 1
ATOM 662 C CA . LYS A 1 85 ? -4.434 -7.872 6.243 1.00 97.50 85 LYS A CA 1
ATOM 663 C C . LYS A 1 85 ? -4.447 -7.425 7.709 1.00 97.50 85 LYS A C 1
ATOM 665 O O . LYS A 1 85 ? -5.363 -7.783 8.445 1.00 97.50 85 LYS A O 1
ATOM 670 N N . LYS A 1 86 ? -3.448 -6.642 8.134 1.00 96.69 86 LYS A N 1
ATOM 671 C CA . LYS A 1 86 ? -3.390 -6.096 9.500 1.00 96.69 86 LYS A CA 1
ATOM 672 C C . LYS A 1 86 ? -4.523 -5.118 9.784 1.00 96.69 86 LYS A C 1
ATOM 674 O O . LYS A 1 86 ? -5.015 -5.092 10.905 1.00 96.69 86 LYS A O 1
ATOM 679 N N . GLN A 1 87 ? -4.929 -4.319 8.800 1.00 97.19 87 GLN A N 1
ATOM 680 C CA . GLN A 1 87 ? -6.062 -3.414 8.950 1.00 97.19 87 GLN A CA 1
ATOM 681 C C . GLN A 1 87 ? -7.350 -4.198 9.217 1.00 97.19 87 GLN A C 1
ATOM 683 O O . GLN A 1 87 ? -8.028 -3.911 10.198 1.00 97.19 87 GLN A O 1
ATOM 688 N N . ILE A 1 88 ? -7.629 -5.232 8.419 1.00 97.19 88 ILE A N 1
ATOM 689 C CA . ILE A 1 88 ? -8.800 -6.103 8.613 1.00 97.19 88 ILE A CA 1
ATOM 690 C C . ILE A 1 88 ? -8.765 -6.770 9.998 1.00 97.19 88 ILE A C 1
ATOM 692 O O . ILE A 1 88 ? -9.780 -6.832 10.690 1.00 97.19 88 ILE A O 1
ATOM 696 N N . GLU A 1 89 ? -7.595 -7.247 10.432 1.00 97.56 89 GLU A N 1
ATOM 697 C CA . GLU A 1 89 ? -7.424 -7.847 11.760 1.00 97.56 89 GLU A CA 1
ATOM 698 C C . GLU A 1 89 ? -7.709 -6.845 12.891 1.00 97.56 89 GLU A C 1
ATOM 700 O O . GLU A 1 89 ? -8.442 -7.167 13.826 1.00 97.56 89 GLU A O 1
ATOM 705 N N . MET A 1 90 ? -7.187 -5.618 12.795 1.00 97.06 90 MET A N 1
ATOM 706 C CA . MET A 1 90 ? -7.455 -4.562 13.778 1.00 97.06 90 MET A CA 1
ATOM 707 C C . MET A 1 90 ? -8.927 -4.141 13.795 1.00 97.06 90 MET A C 1
ATOM 709 O O . MET A 1 90 ? -9.479 -3.925 14.871 1.00 97.06 90 MET A O 1
ATOM 713 N N . GLU A 1 91 ? -9.578 -4.041 12.634 1.00 97.38 91 GLU A N 1
ATOM 714 C CA . GLU A 1 91 ? -11.009 -3.729 12.537 1.00 97.38 91 GLU A CA 1
ATOM 715 C C . GLU A 1 91 ? -11.866 -4.819 13.200 1.00 97.38 91 GLU A C 1
ATOM 717 O O . GLU A 1 91 ? -12.800 -4.501 13.938 1.00 97.38 91 GLU A O 1
ATOM 722 N N . SER A 1 92 ? -11.500 -6.095 13.029 1.00 97.56 92 SER A N 1
ATOM 723 C CA . SER A 1 92 ? -12.146 -7.216 13.725 1.00 97.56 92 SER A CA 1
ATOM 724 C C . SER A 1 92 ? -11.962 -7.130 15.241 1.00 97.56 92 SER A C 1
ATOM 726 O O . SER A 1 92 ? -12.934 -7.226 15.986 1.00 97.56 92 SER A O 1
ATOM 728 N N . GLN A 1 93 ? -10.731 -6.905 15.714 1.00 96.94 93 GLN A N 1
ATOM 729 C CA . GLN A 1 93 ? -10.447 -6.775 17.148 1.00 96.94 93 GLN A CA 1
ATOM 730 C C . GLN A 1 93 ? -11.180 -5.582 17.773 1.00 96.94 93 GLN A C 1
ATOM 732 O O . GLN A 1 93 ? -11.658 -5.664 18.905 1.00 96.94 93 GLN A O 1
ATOM 737 N N . LEU A 1 94 ? -11.296 -4.474 17.037 1.00 96.56 94 LEU A N 1
ATOM 738 C CA . LEU A 1 94 ? -12.047 -3.305 17.477 1.00 96.56 94 LEU A CA 1
ATOM 739 C C . LEU A 1 94 ? -13.547 -3.611 17.585 1.00 96.56 94 LEU A C 1
ATOM 741 O O . LEU A 1 94 ? -14.175 -3.203 18.561 1.00 96.56 94 LEU A O 1
ATOM 745 N N . ALA A 1 95 ? -14.117 -4.349 16.628 1.00 96.06 95 ALA A N 1
ATOM 746 C CA . ALA A 1 95 ? -15.514 -4.774 16.684 1.00 96.06 95 ALA A CA 1
ATOM 747 C C . ALA A 1 95 ? -15.792 -5.665 17.909 1.00 96.06 95 ALA A C 1
ATOM 749 O O . ALA A 1 95 ? -16.760 -5.425 18.637 1.00 96.06 95 ALA A O 1
ATOM 750 N N . ASP A 1 96 ? -14.908 -6.625 18.193 1.00 96.56 96 ASP A N 1
ATOM 751 C CA . ASP A 1 96 ? -15.001 -7.485 19.379 1.00 96.56 96 ASP A CA 1
ATOM 752 C C . ASP A 1 96 ? -14.896 -6.673 20.677 1.00 96.56 96 ASP A C 1
ATOM 754 O O . ASP A 1 96 ? -15.667 -6.877 21.619 1.00 96.56 96 ASP A O 1
ATOM 758 N N . PHE A 1 97 ? -13.977 -5.704 20.722 1.00 96.00 97 PHE A N 1
ATOM 759 C CA . PHE A 1 97 ? -13.827 -4.809 21.866 1.00 96.00 97 PHE A CA 1
ATOM 760 C C . PHE A 1 97 ? -15.092 -3.976 22.111 1.00 96.00 97 PHE A C 1
ATOM 762 O O . PHE A 1 97 ? -15.564 -3.901 23.246 1.00 96.00 97 PHE A O 1
ATOM 769 N N . ILE A 1 98 ? -15.669 -3.385 21.059 1.00 96.06 98 ILE A N 1
ATOM 770 C CA . ILE A 1 98 ? -16.911 -2.600 21.146 1.00 96.06 98 ILE A CA 1
ATOM 771 C C . ILE A 1 98 ? -18.068 -3.472 21.650 1.00 96.06 98 ILE A C 1
ATOM 773 O O . ILE A 1 98 ? -18.809 -3.048 22.540 1.00 96.06 98 ILE A O 1
ATOM 777 N N . SER A 1 99 ? -18.200 -4.695 21.131 1.00 94.88 99 SER A N 1
ATOM 778 C CA . SER A 1 99 ? -19.218 -5.658 21.570 1.00 94.88 99 SER A CA 1
ATOM 779 C C . SER A 1 99 ? -19.080 -5.988 23.061 1.00 94.88 99 SER A C 1
ATOM 781 O O . SER A 1 99 ? -20.036 -5.849 23.829 1.00 94.88 99 SER A O 1
ATOM 783 N N . ASN A 1 100 ? -17.866 -6.324 23.505 1.00 94.50 100 ASN A N 1
ATOM 784 C CA . ASN A 1 100 ? -17.588 -6.639 24.906 1.00 94.50 100 ASN A CA 1
ATOM 785 C C . ASN A 1 100 ? -17.839 -5.442 25.833 1.00 94.50 100 ASN A C 1
ATOM 787 O O . ASN A 1 100 ? -18.444 -5.597 26.896 1.00 94.50 100 ASN A O 1
ATOM 791 N N . ALA A 1 101 ? -17.420 -4.240 25.432 1.00 92.50 101 ALA A N 1
ATOM 792 C CA . ALA A 1 101 ? -17.667 -3.023 26.197 1.00 92.50 101 ALA A CA 1
ATOM 793 C C . ALA A 1 101 ? -19.171 -2.734 26.328 1.00 92.50 101 ALA A C 1
ATOM 795 O O . ALA A 1 101 ? -19.641 -2.400 27.417 1.00 92.50 101 ALA A O 1
ATOM 796 N N . SER A 1 102 ? -19.938 -2.908 25.246 1.00 92.94 102 SER A N 1
ATOM 797 C CA . SER A 1 102 ? -21.394 -2.745 25.258 1.00 92.94 102 SER A C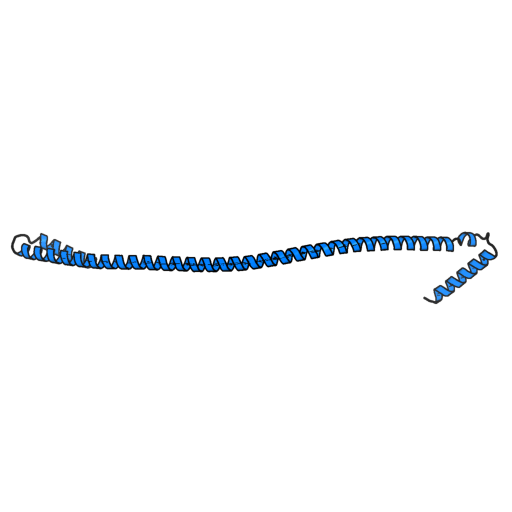A 1
ATOM 798 C C . SER A 1 102 ? -22.075 -3.755 26.185 1.00 92.94 102 SER A C 1
ATOM 800 O O . SER A 1 102 ? -22.932 -3.368 26.981 1.00 92.94 102 SER A O 1
ATOM 802 N N . TYR A 1 103 ? -21.649 -5.022 26.149 1.00 91.62 103 TYR A N 1
ATOM 803 C CA . TYR A 1 103 ? -22.161 -6.061 27.042 1.00 91.62 103 TYR A CA 1
ATOM 804 C C . TYR A 1 103 ? -21.932 -5.709 28.518 1.00 91.62 103 TYR A C 1
ATOM 806 O O . TYR A 1 103 ? -22.883 -5.719 29.297 1.00 91.62 103 TYR A O 1
ATOM 814 N N . ILE A 1 104 ? -20.702 -5.330 28.888 1.00 90.62 104 ILE A N 1
ATOM 815 C CA . ILE A 1 104 ? -20.349 -4.966 30.271 1.00 90.62 104 ILE A CA 1
ATOM 816 C C . ILE A 1 104 ? -21.131 -3.735 30.735 1.00 90.62 104 ILE A C 1
ATOM 818 O O . ILE A 1 104 ? -21.639 -3.709 31.859 1.00 90.62 104 ILE A O 1
ATOM 822 N N . MET A 1 105 ? -21.239 -2.709 29.885 1.00 88.06 105 MET A N 1
ATOM 823 C CA . MET A 1 105 ? -21.995 -1.502 30.218 1.00 88.06 105 MET A CA 1
ATOM 824 C C . MET A 1 105 ? -23.472 -1.819 30.445 1.00 88.06 105 MET A C 1
ATOM 826 O O . MET A 1 105 ? -24.019 -1.419 31.471 1.00 88.06 105 MET A O 1
ATOM 830 N N . ASN A 1 106 ? -24.100 -2.586 29.551 1.00 88.88 106 ASN A N 1
ATOM 831 C CA . ASN A 1 106 ? -25.502 -2.963 29.704 1.00 88.88 106 ASN A CA 1
ATOM 832 C C . ASN A 1 106 ? -25.727 -3.849 30.931 1.00 88.88 106 ASN A C 1
ATOM 834 O O . ASN A 1 106 ? -26.647 -3.581 31.700 1.00 88.88 106 ASN A O 1
ATOM 838 N N . SER A 1 107 ? -24.888 -4.863 31.168 1.00 90.06 107 SER A N 1
ATOM 839 C CA . SER A 1 107 ? -25.058 -5.754 32.321 1.00 90.06 107 SER A CA 1
ATOM 840 C C . SER A 1 107 ? -24.899 -5.007 33.645 1.00 90.06 107 SER A C 1
ATOM 842 O O . SER A 1 107 ? -25.681 -5.212 34.570 1.00 90.06 107 SER A O 1
ATOM 844 N N . THR A 1 108 ? -23.919 -4.104 33.727 1.00 90.75 108 THR A N 1
ATOM 845 C CA . THR A 1 108 ? -23.645 -3.323 34.941 1.00 90.75 108 THR A CA 1
ATOM 846 C C . THR A 1 108 ? -24.725 -2.275 35.183 1.00 90.75 108 THR A C 1
ATOM 848 O O . THR A 1 108 ? -25.185 -2.111 36.312 1.00 90.75 108 THR A O 1
ATOM 851 N N . LEU A 1 109 ? -25.174 -1.586 34.129 1.00 88.88 109 LEU A N 1
ATOM 852 C CA . LEU A 1 109 ? -26.240 -0.595 34.236 1.00 88.88 109 LEU A CA 1
ATOM 853 C C . LEU A 1 109 ? -27.556 -1.249 34.664 1.00 88.88 109 LEU A C 1
ATOM 855 O O . LEU A 1 109 ? -28.195 -0.760 35.591 1.00 88.88 109 LEU A O 1
ATOM 859 N N . VAL A 1 110 ? -27.935 -2.369 34.042 1.00 90.00 110 VAL A N 1
ATOM 860 C CA . VAL A 1 110 ? -29.154 -3.111 34.398 1.00 90.00 110 VAL A CA 1
ATOM 861 C C . VAL A 1 110 ? -29.084 -3.620 35.838 1.00 90.00 110 VAL A C 1
ATOM 863 O O . VAL A 1 110 ? -30.056 -3.463 36.572 1.00 90.00 110 VAL A O 1
ATOM 866 N N . ALA A 1 111 ? -27.940 -4.159 36.274 1.00 89.00 111 ALA A N 1
ATOM 867 C CA . ALA A 1 111 ? -27.759 -4.607 37.654 1.00 89.00 111 ALA A CA 1
ATOM 868 C C . ALA A 1 111 ? -27.903 -3.454 38.662 1.00 89.00 111 ALA A C 1
ATOM 870 O O . ALA A 1 111 ? -28.641 -3.573 39.640 1.00 89.00 111 ALA A O 1
ATOM 871 N N . ASN A 1 112 ? -27.257 -2.314 38.400 1.00 91.19 112 ASN A N 1
ATOM 872 C CA . ASN A 1 112 ? -27.306 -1.154 39.290 1.00 91.19 112 ASN A CA 1
ATOM 873 C C . ASN A 1 112 ? -28.700 -0.511 39.333 1.00 91.19 112 ASN A C 1
ATOM 875 O O . ASN A 1 112 ? -29.172 -0.141 40.407 1.00 91.19 112 ASN A O 1
ATOM 879 N N . VAL A 1 113 ? -29.378 -0.395 38.186 1.00 91.19 113 VAL A N 1
ATOM 880 C CA . VAL A 1 113 ? -30.758 0.110 38.120 1.00 91.19 113 VAL A CA 1
ATOM 881 C C . VAL A 1 113 ? -31.711 -0.844 38.838 1.00 91.19 113 VAL A C 1
ATOM 883 O O . VAL A 1 113 ? -32.550 -0.382 39.605 1.00 91.19 113 VAL A O 1
ATOM 886 N N . GLY A 1 114 ? -31.555 -2.159 38.658 1.00 90.94 114 GLY A N 1
ATOM 887 C CA . GLY A 1 114 ? -32.342 -3.167 39.371 1.00 90.94 114 GLY A CA 1
ATOM 888 C C . GLY A 1 114 ? -32.201 -3.047 40.889 1.00 90.94 114 GLY A C 1
ATOM 889 O O . GLY A 1 114 ? -33.205 -2.926 41.587 1.00 90.94 114 GLY A O 1
ATOM 890 N N . ALA A 1 115 ? -30.963 -2.971 41.389 1.00 92.75 115 ALA A N 1
ATOM 891 C CA . ALA A 1 115 ? -30.690 -2.797 42.816 1.00 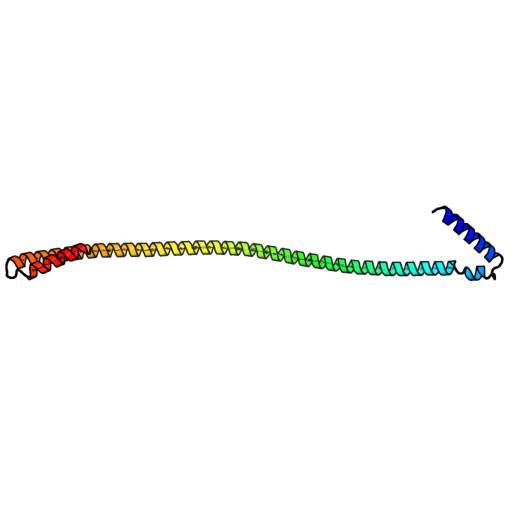92.75 115 ALA A CA 1
ATOM 892 C C . ALA A 1 115 ? -31.282 -1.489 43.376 1.00 92.75 115 ALA A C 1
ATOM 894 O O . ALA A 1 115 ? -31.818 -1.470 44.484 1.00 92.75 115 ALA A O 1
ATOM 895 N N . LEU A 1 116 ? -31.228 -0.395 42.607 1.00 93.06 116 LEU A N 1
ATOM 896 C CA . LEU A 1 116 ? -31.810 0.887 43.009 1.00 93.06 116 LEU A CA 1
ATOM 897 C C . LEU A 1 116 ? -33.344 0.835 43.072 1.00 93.06 116 LEU A C 1
ATOM 899 O O . LEU A 1 116 ? -33.936 1.374 44.008 1.00 93.06 116 LEU A O 1
ATOM 903 N N . VAL A 1 117 ? -33.990 0.184 42.099 1.00 93.31 117 VAL A N 1
ATOM 904 C CA . VAL A 1 117 ? -35.449 -0.018 42.086 1.00 93.31 117 VAL A CA 1
ATOM 905 C C . VAL A 1 117 ? -35.886 -0.853 43.290 1.00 93.31 117 VAL A C 1
ATOM 907 O O . VAL A 1 117 ? -36.858 -0.502 43.959 1.00 93.31 117 VAL A O 1
ATOM 910 N N . GLU A 1 118 ? -35.148 -1.913 43.614 1.00 93.19 118 GLU A N 1
ATOM 911 C CA . GLU A 1 118 ? -35.446 -2.774 44.758 1.00 93.19 118 GLU A CA 1
ATOM 912 C C . GLU A 1 118 ? -35.275 -2.034 46.094 1.00 93.19 118 GLU A C 1
ATOM 914 O O . GLU A 1 118 ? -36.180 -2.052 46.931 1.00 93.19 118 GLU A O 1
ATOM 919 N N . ALA A 1 119 ? -34.184 -1.277 46.255 1.00 92.19 119 ALA A N 1
ATOM 920 C CA . ALA A 1 119 ? -33.979 -0.418 47.421 1.00 92.19 119 ALA A CA 1
ATOM 921 C C . ALA A 1 119 ? -35.087 0.644 47.561 1.00 92.19 119 ALA A C 1
ATOM 923 O O . ALA A 1 119 ? -35.588 0.884 48.661 1.00 92.19 119 ALA A O 1
ATOM 924 N N . SER A 1 120 ? -35.518 1.257 46.453 1.00 91.44 120 SER A N 1
ATOM 925 C CA . SER A 1 120 ? -36.622 2.225 46.448 1.00 91.44 120 SER A CA 1
ATOM 926 C C . SER A 1 120 ? -37.948 1.589 46.881 1.00 91.44 120 SER A C 1
ATOM 928 O O . SER A 1 120 ? -38.674 2.180 47.685 1.00 91.44 120 SER A O 1
ATOM 930 N N . SER A 1 121 ? -38.242 0.371 46.415 1.00 92.38 121 SER A N 1
ATOM 931 C CA . SER A 1 121 ? -39.434 -0.379 46.826 1.00 92.38 121 SER A CA 1
ATOM 932 C C . SER A 1 121 ? -39.424 -0.677 48.327 1.00 92.38 121 SER A C 1
ATOM 934 O O . SER A 1 121 ? -40.424 -0.440 49.003 1.00 92.38 121 SER A O 1
ATOM 936 N N . GLN A 1 122 ? -38.284 -1.117 48.869 1.00 93.25 122 GLN A N 1
ATOM 937 C CA . GLN A 1 122 ? -38.132 -1.384 50.303 1.00 93.25 122 GLN A CA 1
ATOM 938 C C . GLN A 1 122 ? -38.311 -0.117 51.151 1.00 93.25 122 GLN A C 1
ATOM 940 O O . GLN A 1 122 ? -38.976 -0.155 52.184 1.00 93.25 122 GLN A O 1
ATOM 945 N N . ILE A 1 123 ? -37.767 1.026 50.713 1.00 90.50 123 ILE A N 1
ATOM 946 C CA . ILE A 1 123 ? -37.972 2.314 51.398 1.00 90.50 123 ILE A CA 1
ATOM 947 C C . ILE A 1 123 ? -39.459 2.679 51.416 1.00 90.50 123 ILE A C 1
ATOM 949 O O . ILE A 1 123 ? -39.971 3.081 52.460 1.00 90.50 123 ILE A O 1
ATOM 953 N N . LYS A 1 124 ? -40.161 2.513 50.288 1.00 90.44 124 LYS A N 1
ATOM 954 C CA . LYS A 1 124 ? -41.597 2.804 50.188 1.00 90.44 124 LYS A CA 1
ATOM 955 C C . LYS A 1 124 ? -42.421 1.935 51.142 1.00 90.44 124 LYS A C 1
ATOM 957 O O . LYS A 1 124 ? -43.311 2.446 51.821 1.00 90.44 124 LYS A O 1
ATOM 962 N N . GLU A 1 125 ? -42.116 0.644 51.215 1.00 90.75 125 GLU A N 1
ATOM 963 C CA . GLU A 1 125 ? -42.802 -0.297 52.104 1.00 90.75 125 GLU A CA 1
ATOM 964 C C . GLU A 1 125 ? -42.528 0.016 53.583 1.00 90.75 125 GLU A C 1
ATOM 966 O O . GLU A 1 125 ? -43.466 0.187 54.364 1.00 90.75 125 GLU A O 1
ATOM 971 N N . ASN A 1 126 ? -41.260 0.224 53.952 1.00 89.81 126 ASN A N 1
ATOM 972 C CA . ASN A 1 126 ? -40.867 0.591 55.315 1.00 89.81 126 ASN A CA 1
ATOM 973 C C . ASN A 1 126 ? -41.490 1.922 55.764 1.00 89.81 126 ASN A C 1
ATOM 975 O O . ASN A 1 126 ? -41.953 2.040 56.903 1.00 89.81 126 ASN A O 1
ATOM 979 N N . ALA A 1 127 ? -41.540 2.920 54.877 1.00 85.56 127 ALA A N 1
ATOM 980 C CA . ALA A 1 127 ? -42.198 4.193 55.152 1.00 85.56 127 ALA A CA 1
ATOM 981 C C . ALA A 1 127 ? -43.704 4.000 55.384 1.00 85.56 127 ALA A C 1
ATOM 983 O O . ALA A 1 127 ? -44.239 4.534 56.354 1.00 85.56 127 ALA A O 1
ATOM 984 N N . SER A 1 128 ? -44.374 3.185 54.561 1.00 88.50 128 SER A N 1
ATOM 985 C CA . SER A 1 128 ? -45.799 2.874 54.728 1.00 88.50 128 SER A CA 1
ATOM 986 C C . SER A 1 128 ? -46.092 2.224 56.083 1.00 88.50 128 SER A C 1
ATOM 988 O O . SER A 1 128 ? -46.980 2.683 56.803 1.00 88.50 128 SER A O 1
ATOM 990 N N . VAL A 1 129 ? -45.304 1.217 56.477 1.00 90.06 129 VAL A N 1
ATOM 991 C CA . VAL A 1 129 ? -45.437 0.552 57.785 1.00 90.06 129 VAL A CA 1
ATOM 992 C C . VAL A 1 129 ? -45.218 1.545 58.927 1.00 90.06 129 VAL A C 1
ATOM 994 O O . VAL A 1 129 ? -46.014 1.595 59.864 1.00 90.06 129 VAL A O 1
ATOM 997 N N . THR A 1 130 ? -44.184 2.383 58.831 1.00 86.75 130 THR A N 1
ATOM 998 C CA . THR A 1 130 ? -43.866 3.391 59.856 1.00 86.75 130 THR A CA 1
ATOM 999 C C . THR A 1 130 ? -44.996 4.409 60.014 1.00 86.75 130 THR A C 1
ATOM 1001 O O . THR A 1 130 ? -45.399 4.725 61.132 1.00 86.75 130 THR A O 1
ATOM 1004 N N . VAL A 1 131 ? -45.563 4.886 58.903 1.00 84.56 131 VAL A N 1
ATOM 1005 C CA . VAL A 1 131 ? -46.705 5.811 58.913 1.00 84.56 131 VAL A CA 1
ATOM 1006 C C . VAL A 1 131 ? -47.935 5.147 59.529 1.00 84.56 131 VAL A C 1
ATOM 1008 O O . VAL A 1 131 ? -48.595 5.749 60.371 1.00 84.56 131 VAL A O 1
ATOM 1011 N N . GLN A 1 132 ? -48.231 3.892 59.180 1.00 82.69 132 GLN A N 1
ATOM 1012 C CA . GLN A 1 132 ? -49.348 3.155 59.780 1.00 82.69 132 GLN A CA 1
ATOM 1013 C C . GLN A 1 132 ? -49.174 2.958 61.293 1.00 82.69 132 GLN A C 1
ATOM 1015 O O . GLN A 1 132 ? -50.150 3.056 62.042 1.00 82.69 132 GLN A O 1
ATOM 1020 N N . GLN A 1 133 ? -47.947 2.700 61.751 1.00 88.00 133 GLN A N 1
ATOM 1021 C CA . GLN A 1 133 ? -47.611 2.589 63.170 1.00 88.00 133 GLN A CA 1
ATOM 1022 C C . GLN A 1 133 ? -47.857 3.919 63.898 1.00 88.00 133 GLN A C 1
ATOM 1024 O O . GLN A 1 133 ? -48.577 3.947 64.895 1.00 88.00 133 GLN A O 1
ATOM 1029 N N . LEU A 1 134 ? -47.344 5.025 63.348 1.00 82.12 134 LEU A N 1
ATOM 1030 C CA . LEU A 1 134 ? -47.549 6.374 63.880 1.00 82.12 134 LEU A CA 1
ATOM 1031 C C . LEU A 1 134 ? -49.034 6.733 63.958 1.00 82.12 134 LEU A C 1
ATOM 1033 O O . LEU A 1 134 ? -49.497 7.220 64.983 1.00 82.12 134 LEU A O 1
ATOM 1037 N N . VAL A 1 135 ? -49.812 6.442 62.913 1.00 81.69 135 VAL A N 1
ATOM 1038 C CA . VAL A 1 1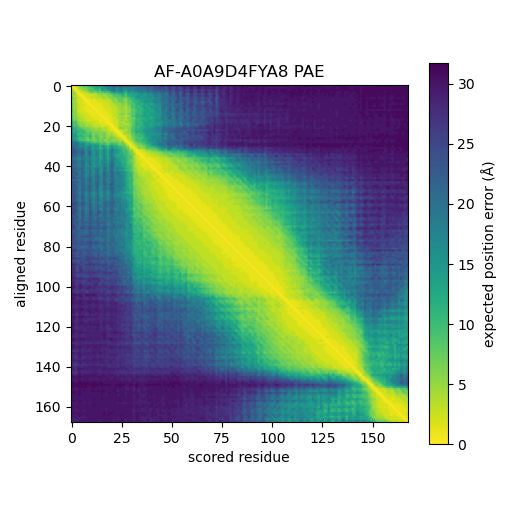35 ? -51.264 6.683 62.913 1.00 81.69 135 VAL A CA 1
ATOM 1039 C C . VAL A 1 135 ? -51.956 5.906 64.037 1.00 81.69 135 VAL A C 1
ATOM 1041 O O . VAL A 1 135 ? -52.824 6.458 64.715 1.00 81.69 135 VAL A O 1
ATOM 1044 N N . LYS A 1 136 ? -51.570 4.646 64.287 1.00 85.38 136 LYS A N 1
ATOM 1045 C CA . LYS A 1 136 ? -52.104 3.868 65.419 1.00 85.38 136 LYS A CA 1
ATOM 1046 C C . LYS A 1 136 ? -51.767 4.513 66.762 1.00 85.38 136 LYS A C 1
ATOM 1048 O O . LYS A 1 136 ? -52.666 4.672 67.584 1.00 85.38 136 LYS A O 1
ATOM 1053 N N . GLU A 1 137 ? -50.512 4.901 66.977 1.00 81.75 137 GLU A N 1
ATOM 1054 C CA . GLU A 1 137 ? -50.073 5.554 68.218 1.00 81.75 137 GLU A CA 1
ATOM 1055 C C . GLU A 1 137 ? -50.803 6.882 68.455 1.00 81.75 137 GLU A C 1
ATOM 1057 O O . GLU A 1 137 ? -51.300 7.138 69.553 1.00 81.75 137 GLU A O 1
ATOM 1062 N N . VAL A 1 138 ? -50.960 7.693 67.406 1.00 76.56 138 VAL A N 1
ATOM 1063 C CA . VAL A 1 138 ? -51.702 8.959 67.464 1.00 76.56 138 VAL A CA 1
ATOM 1064 C C . VAL A 1 138 ? -53.180 8.734 67.784 1.00 76.56 138 VAL A C 1
ATOM 1066 O O . VAL A 1 138 ? -53.750 9.469 68.589 1.00 76.56 138 VAL A O 1
ATOM 1069 N N . ASN A 1 139 ? -53.815 7.714 67.204 1.00 74.81 139 ASN A N 1
ATOM 1070 C CA . ASN A 1 139 ? -55.214 7.399 67.499 1.00 74.81 139 ASN A CA 1
ATOM 1071 C C . ASN A 1 139 ? -55.420 6.946 68.953 1.00 74.81 139 ASN A C 1
ATOM 1073 O O . ASN A 1 139 ? -56.422 7.315 69.566 1.00 74.81 139 ASN A O 1
ATOM 1077 N N . ILE A 1 140 ? -54.466 6.206 69.527 1.00 78.94 140 ILE A N 1
ATOM 1078 C CA . ILE A 1 140 ? -54.477 5.849 70.955 1.00 78.94 140 ILE A CA 1
ATOM 1079 C C . ILE A 1 140 ? -54.394 7.118 71.816 1.00 78.94 140 ILE A C 1
ATOM 1081 O O . ILE A 1 140 ? -55.208 7.301 72.722 1.00 78.94 140 ILE A O 1
ATOM 1085 N N . LEU A 1 141 ? -53.465 8.025 71.494 1.00 70.81 141 LEU A N 1
ATOM 1086 C CA . LEU A 1 141 ? -53.309 9.316 72.175 1.00 70.81 141 LEU A CA 1
ATOM 1087 C C . LEU A 1 141 ? -54.589 10.162 72.117 1.00 70.81 141 LEU A C 1
ATOM 1089 O O . LEU A 1 141 ? -55.051 10.635 73.157 1.00 70.81 141 LEU A O 1
ATOM 1093 N N . LYS A 1 142 ? -55.216 10.293 70.940 1.00 66.75 142 LYS A N 1
ATOM 1094 C CA . LYS A 1 142 ? -56.504 10.993 70.793 1.00 66.75 142 LYS A CA 1
ATOM 1095 C C . LYS A 1 142 ? -57.588 10.388 71.682 1.00 66.75 142 LYS A C 1
ATOM 1097 O O . LYS A 1 142 ? -58.275 11.137 72.369 1.00 66.75 142 LYS A O 1
ATOM 1102 N N . GLY A 1 143 ? -57.701 9.058 71.722 1.00 65.94 143 GLY A N 1
ATOM 1103 C CA . GLY A 1 143 ? -58.649 8.363 72.598 1.00 65.94 143 GLY A CA 1
ATOM 1104 C C . GLY A 1 143 ? -58.450 8.701 74.078 1.00 65.94 143 GLY A C 1
ATOM 1105 O O . GLY A 1 143 ? -59.421 8.943 74.785 1.00 65.94 143 GLY A O 1
ATOM 1106 N N . THR A 1 144 ? -57.200 8.812 74.536 1.00 61.03 144 THR A N 1
ATOM 1107 C CA . THR A 1 144 ? -56.888 9.197 75.925 1.00 61.03 144 THR A CA 1
ATOM 1108 C C . THR A 1 144 ? -57.083 10.689 76.228 1.00 61.03 144 THR A C 1
ATOM 1110 O O . THR A 1 144 ? -57.402 11.043 77.363 1.00 61.03 144 THR A O 1
ATOM 1113 N N . CYS A 1 145 ? -56.935 11.576 75.236 1.00 54.38 145 CYS A N 1
ATOM 1114 C CA . CYS A 1 145 ? -57.167 13.018 75.398 1.00 54.38 145 CYS A CA 1
ATOM 1115 C C . CYS A 1 145 ? -58.651 13.380 75.557 1.00 54.38 145 CYS A C 1
ATOM 1117 O O . CYS A 1 145 ? -58.957 14.383 76.200 1.00 54.38 145 CYS A O 1
ATOM 1119 N N . VAL A 1 146 ? -59.573 12.566 75.027 1.00 53.22 146 VAL A N 1
ATOM 1120 C CA . VAL A 1 146 ? -61.024 12.762 75.218 1.00 53.22 146 VAL A CA 1
ATOM 1121 C C . VAL A 1 146 ? -61.423 12.625 76.697 1.00 53.22 146 VAL A C 1
ATOM 1123 O O . VAL A 1 146 ? -62.348 13.303 77.138 1.00 53.22 146 VAL A O 1
ATOM 1126 N N . ASP A 1 147 ? -60.676 11.848 77.490 1.00 50.59 147 ASP A N 1
ATOM 1127 C CA . ASP A 1 147 ? -60.992 11.597 78.903 1.00 50.59 147 ASP A CA 1
ATOM 1128 C C . ASP A 1 147 ? -60.365 12.600 79.893 1.00 50.59 147 ASP A C 1
ATOM 1130 O O . ASP A 1 147 ? -60.832 12.707 81.031 1.00 50.59 147 ASP A O 1
ATOM 1134 N N . ARG A 1 148 ? -59.334 13.375 79.511 1.00 50.56 148 ARG A N 1
ATOM 1135 C CA . ARG A 1 148 ? -58.726 14.409 80.379 1.00 50.56 148 ARG A CA 1
ATOM 1136 C C . ARG A 1 148 ? -58.141 15.589 79.584 1.00 50.56 148 ARG A C 1
ATOM 1138 O O . ARG A 1 148 ? -57.038 15.498 79.069 1.00 50.56 148 ARG A O 1
ATOM 1145 N N . VAL A 1 149 ? -58.845 16.727 79.631 1.00 49.59 149 VAL A N 1
ATOM 1146 C CA . VAL A 1 149 ? -58.331 18.117 79.547 1.00 49.59 149 VAL A CA 1
ATOM 1147 C C . VAL A 1 149 ? -57.462 18.473 78.314 1.00 49.59 149 VAL A C 1
ATOM 1149 O O . VAL A 1 149 ? -56.261 18.250 78.335 1.00 49.59 149 VAL A O 1
ATOM 1152 N N . MET A 1 150 ? -58.063 19.154 77.315 1.00 48.72 150 MET A N 1
ATOM 1153 C CA . MET A 1 150 ? -57.526 20.251 76.450 1.00 48.72 150 MET A CA 1
ATOM 1154 C C . MET A 1 150 ? -57.967 20.137 74.973 1.00 48.72 150 MET A C 1
ATOM 1156 O O . MET A 1 150 ? -57.423 19.360 74.196 1.00 48.72 150 MET A O 1
ATOM 1160 N N . CYS A 1 151 ? -58.891 21.008 74.549 1.00 54.28 151 CYS A N 1
ATOM 1161 C CA . CYS A 1 151 ? -59.430 21.060 73.179 1.00 54.28 151 CYS A CA 1
ATOM 1162 C C . CYS A 1 151 ? -58.524 21.738 72.127 1.00 54.28 151 CYS A C 1
ATOM 1164 O O . CYS A 1 151 ? -58.830 21.664 70.942 1.00 54.28 151 CYS A O 1
ATOM 1166 N N . TYR A 1 152 ? -57.426 22.404 72.503 1.00 54.22 152 TYR A N 1
ATOM 1167 C CA . TYR A 1 152 ? -56.617 23.186 71.548 1.00 54.22 152 TYR A CA 1
ATOM 1168 C C . TYR A 1 152 ? -55.483 22.397 70.878 1.00 54.22 152 TYR A C 1
ATOM 1170 O O . TYR A 1 152 ? -55.147 22.659 69.725 1.00 54.22 152 TYR A O 1
ATOM 1178 N N . THR A 1 153 ? -54.906 21.407 71.560 1.00 57.81 153 THR A N 1
ATOM 1179 C CA . THR A 1 153 ? -53.828 20.570 71.010 1.00 57.81 153 THR A CA 1
ATOM 1180 C C . THR A 1 153 ? -54.344 19.527 70.024 1.00 57.81 153 THR A C 1
ATOM 1182 O O . THR A 1 153 ? -53.647 19.222 69.063 1.00 57.81 153 THR A O 1
ATOM 1185 N N . CYS A 1 154 ? -55.574 19.033 70.196 1.00 56.69 154 CYS A N 1
ATOM 1186 C CA . CYS A 1 154 ? -56.170 18.049 69.288 1.00 56.69 154 CYS A CA 1
ATOM 1187 C C . CYS A 1 154 ? -56.420 18.617 67.877 1.00 56.69 154 CYS A C 1
ATOM 1189 O O . CYS A 1 154 ? -56.133 17.938 66.897 1.00 56.69 154 CYS A O 1
ATOM 1191 N N . ILE A 1 155 ? -56.859 19.880 67.767 1.00 62.56 155 ILE A N 1
ATOM 1192 C CA . ILE A 1 155 ? -57.164 20.527 66.475 1.00 62.56 155 ILE A CA 1
ATOM 1193 C C . ILE A 1 155 ? -55.897 20.714 65.626 1.00 62.56 155 ILE A C 1
ATOM 1195 O O . ILE A 1 155 ? -55.909 20.412 64.434 1.00 62.56 155 ILE A O 1
ATOM 1199 N N . LEU A 1 156 ? -54.793 21.164 66.236 1.00 62.00 156 LEU A N 1
ATOM 1200 C CA . LEU A 1 156 ? -53.491 21.296 65.560 1.00 62.00 156 LEU A CA 1
ATOM 1201 C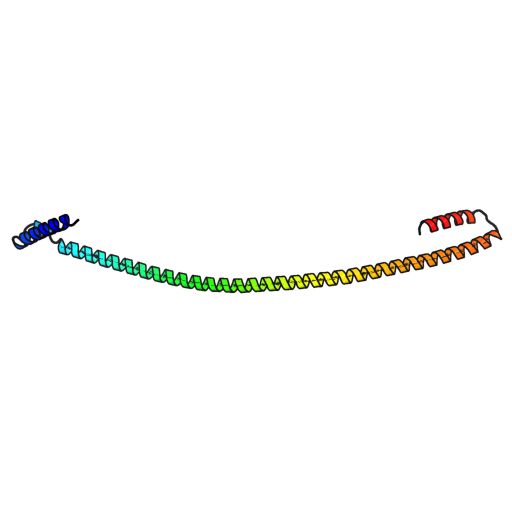 C . LEU A 1 156 ? -52.919 19.934 65.139 1.00 62.00 156 LEU A C 1
ATOM 1203 O O . LEU A 1 156 ? -52.222 19.833 64.131 1.00 62.00 156 LEU A O 1
ATOM 1207 N N . PHE A 1 157 ? -53.226 18.880 65.897 1.00 64.62 157 PHE A N 1
ATOM 1208 C CA . PHE A 1 157 ? -52.789 17.522 65.587 1.00 64.62 157 PHE A CA 1
ATOM 1209 C C . PHE A 1 157 ? -53.571 16.907 64.416 1.00 64.62 157 PHE A C 1
ATOM 1211 O O . PHE A 1 157 ? -52.983 16.206 63.595 1.00 64.62 157 PHE A O 1
ATOM 1218 N N . ASP A 1 158 ? -54.873 17.187 64.303 1.00 64.81 158 ASP A N 1
ATOM 1219 C CA . ASP A 1 158 ? -55.694 16.769 63.157 1.00 64.81 158 ASP A CA 1
ATOM 1220 C C . ASP A 1 158 ? -55.211 17.400 61.845 1.00 64.81 158 ASP A C 1
ATOM 1222 O O . ASP A 1 158 ? -55.026 16.694 60.854 1.00 64.81 158 ASP A O 1
ATOM 1226 N N . THR A 1 159 ? -54.898 18.700 61.860 1.00 68.50 159 THR A N 1
ATOM 1227 C CA . THR A 1 159 ? -54.383 19.401 60.668 1.00 68.50 159 THR A CA 1
ATOM 1228 C C . THR A 1 159 ? -53.007 18.887 60.240 1.00 68.50 159 THR A C 1
ATOM 1230 O O . THR A 1 159 ? -52.709 18.816 59.049 1.00 68.50 159 THR A O 1
ATOM 1233 N N . PHE A 1 160 ? -52.161 18.489 61.195 1.00 70.75 160 PHE A N 1
ATOM 1234 C CA . PHE A 1 160 ? -50.844 17.920 60.907 1.00 70.75 160 PHE A CA 1
ATOM 1235 C C . PHE A 1 160 ? -50.931 16.526 60.260 1.00 70.75 160 PHE A C 1
ATOM 1237 O O . PHE A 1 160 ? -50.174 16.232 59.335 1.00 70.75 160 PHE A O 1
ATOM 1244 N N . ILE A 1 161 ? -51.875 15.684 60.700 1.00 69.06 161 ILE A N 1
ATOM 1245 C CA . ILE A 1 161 ? -52.117 14.349 60.124 1.00 69.06 161 ILE A CA 1
ATOM 1246 C C . ILE A 1 161 ? -52.630 14.457 58.679 1.00 69.06 161 ILE A C 1
ATOM 1248 O O . ILE A 1 161 ? -52.138 13.736 57.811 1.00 69.06 161 ILE A O 1
ATOM 1252 N N . GLU A 1 162 ? -53.566 15.371 58.399 1.00 70.62 162 GLU A N 1
ATOM 1253 C CA . GLU A 1 162 ? -54.045 15.624 57.029 1.00 70.62 162 GLU A CA 1
ATOM 1254 C C . GLU A 1 162 ? -52.910 16.063 56.093 1.00 70.62 162 GLU A C 1
ATOM 1256 O O . GLU A 1 162 ? -52.810 15.572 54.969 1.00 70.62 162 GLU A O 1
ATOM 1261 N N . TYR A 1 163 ? -52.012 16.930 56.567 1.00 69.69 163 TYR A N 1
ATOM 1262 C CA . TYR A 1 163 ? -50.871 17.399 55.778 1.00 69.69 163 TYR A CA 1
ATOM 1263 C C . TYR A 1 163 ? -49.859 16.279 55.480 1.00 69.69 163 TYR A C 1
ATOM 1265 O O . TYR A 1 163 ? -49.318 16.199 54.378 1.00 69.69 163 TYR A O 1
ATOM 1273 N N . LEU A 1 164 ? -49.632 15.377 56.442 1.00 66.25 164 LEU A N 1
ATOM 1274 C CA . LEU A 1 164 ? -48.762 14.205 56.284 1.00 66.25 164 LEU A CA 1
ATOM 1275 C C . LEU A 1 164 ? -49.322 13.179 55.291 1.00 66.25 164 LEU A C 1
ATOM 1277 O O . LEU A 1 164 ? -48.551 12.587 54.541 1.00 66.25 164 LEU A O 1
ATOM 1281 N N . MET A 1 165 ? -50.645 12.988 55.250 1.00 65.62 165 MET A N 1
ATOM 1282 C CA . MET A 1 165 ? -51.281 12.103 54.264 1.00 65.62 165 MET A CA 1
ATOM 1283 C C . MET A 1 165 ? -51.242 12.667 52.837 1.00 65.62 165 MET A C 1
ATOM 1285 O O . MET A 1 165 ? -51.298 11.889 51.894 1.00 65.62 165 MET A O 1
ATOM 1289 N N . TYR A 1 166 ? -51.129 13.988 52.666 1.00 64.06 166 TYR A N 1
ATOM 1290 C CA . TYR A 1 166 ? -51.068 14.642 51.349 1.00 64.06 166 TYR A CA 1
ATOM 1291 C C . TYR A 1 166 ? -49.667 14.606 50.699 1.00 64.06 166 TYR A C 1
ATOM 1293 O O . TYR A 1 166 ? -49.529 14.882 49.510 1.00 64.06 166 TYR A O 1
ATOM 1301 N N . LEU A 1 167 ? -48.622 14.316 51.482 1.00 53.22 167 LEU A N 1
ATOM 1302 C CA . LEU A 1 167 ? -47.211 14.290 51.061 1.00 53.22 167 LEU A CA 1
ATOM 1303 C C . LEU A 1 167 ? -46.696 12.889 50.675 1.00 53.22 167 LEU A C 1
ATOM 1305 O O . LEU A 1 167 ? -45.573 12.779 50.178 1.00 53.22 167 LEU A O 1
ATOM 1309 N N . LEU A 1 168 ? -47.493 11.845 50.921 1.00 52.09 168 LEU A N 1
ATOM 1310 C CA . LEU A 1 168 ? -47.249 10.443 50.551 1.00 52.09 168 LEU A CA 1
ATOM 1311 C C . LEU A 1 168 ? -47.957 10.089 49.239 1.00 52.09 168 LEU A C 1
ATOM 1313 O O . LEU A 1 168 ? -47.385 9.265 48.488 1.00 52.09 168 LEU A O 1
#

Foldseek 3Di:
DVVVVVVVVVVVVVLVVVCVVPVVDPSNVVPVVVVVVVVVVVVVVVVVVVVVVVVVVVVVVVVVVVVVVVVVVVVVVVVVVVVVVVVVVVVVVVVVVVVVVVVVVVVVVVVVVVVVVVVVVVVVVVVVVVLVVVVVVVVVVVVVVVVDDDDPVVVVVVVVNVVVVVVD

pLDDT: mean 79.72, std 16.57, range [40.72, 97.88]

Sequence (168 aa):
MHLQKKGLIALLQMIVATCAREPSSPICSRYDYEERLLERVLRNELALETTLNEIVKTNAKVLDALTKLEDAKTKVDSTLAVMEKKQIEMESQLADFISNASYIMNSTLVANVGALVEASSQIKENASVTVQQLVKEVNILKGTCVDRVMCYTCILFDTFIEYLMYLL

Mean predicted aligned error: 17.7 Å